Protein AF-A0A821W079-F1 (afdb_monomer_lite)

Secondary structure (DSSP, 8-state):
--STTHHHHTTTS----HHHHHHHHHHHHHHHHHT----SSSHHHHHHHTT---HHHHHH---HHHHHHHHHHT-SSGGGSPPHHHHHTSHHHHT-

Radius of gyration: 13.31 Å; chains: 1; bounding box: 36×25×36 Å

Structure (mmCIF, N/CA/C/O backbone):
data_AF-A0A821W079-F1
#
_entry.id   AF-A0A821W079-F1
#
loop_
_atom_site.group_PDB
_atom_site.id
_atom_site.type_symbol
_atom_site.label_atom_id
_atom_site.label_alt_id
_atom_site.label_comp_id
_atom_site.label_asym_id
_atom_site.label_entity_id
_atom_site.label_seq_id
_atom_site.pdbx_PDB_ins_code
_atom_site.Cartn_x
_atom_site.Cartn_y
_atom_site.Cartn_z
_atom_site.occupancy
_atom_site.B_iso_or_equiv
_atom_site.auth_seq_id
_atom_site.auth_comp_id
_atom_site.auth_asym_id
_atom_site.auth_atom_id
_atom_site.pdbx_PDB_model_num
ATOM 1 N N . LYS A 1 1 ? 3.394 -18.337 -2.015 1.00 46.44 1 LYS A N 1
ATOM 2 C CA . LYS A 1 1 ? 4.425 -17.862 -1.058 1.00 46.44 1 LYS A CA 1
ATOM 3 C C . LYS A 1 1 ? 3.809 -16.708 -0.273 1.00 46.44 1 LYS A C 1
ATOM 5 O O . LYS A 1 1 ? 4.035 -15.559 -0.594 1.00 46.44 1 LYS A O 1
ATOM 10 N N . PHE A 1 2 ? 2.914 -17.015 0.665 1.00 38.72 2 PHE A N 1
ATOM 11 C CA . PHE A 1 2 ? 2.035 -16.014 1.277 1.00 38.72 2 PHE A CA 1
ATOM 12 C C . PHE A 1 2 ? 2.692 -15.394 2.519 1.00 38.72 2 PHE A C 1
ATOM 14 O O . PHE A 1 2 ? 2.950 -16.115 3.477 1.00 38.72 2 PHE A O 1
ATOM 21 N N . PHE A 1 3 ? 2.974 -14.086 2.468 1.00 44.94 3 PHE A N 1
ATOM 22 C CA . PHE A 1 3 ? 2.935 -13.088 3.559 1.00 44.94 3 PHE A CA 1
ATOM 23 C C . PHE A 1 3 ? 3.529 -13.401 4.954 1.00 44.94 3 PHE A C 1
ATOM 25 O O . PHE A 1 3 ? 3.293 -12.660 5.904 1.00 44.94 3 PHE A O 1
ATOM 32 N N . PHE A 1 4 ? 4.341 -14.444 5.117 1.00 42.19 4 PHE A N 1
ATOM 33 C CA . PHE A 1 4 ? 4.761 -14.905 6.447 1.00 42.19 4 PHE A CA 1
ATOM 34 C C . PHE A 1 4 ? 5.780 -13.983 7.145 1.00 42.19 4 PHE A C 1
ATOM 36 O O . PHE A 1 4 ? 5.921 -14.021 8.365 1.00 42.19 4 PHE A O 1
ATOM 43 N N . PHE A 1 5 ? 6.497 -13.136 6.399 1.00 42.28 5 PHE A N 1
ATOM 44 C CA . PHE A 1 5 ? 7.607 -12.357 6.961 1.00 42.28 5 PHE A CA 1
ATOM 45 C C . PHE A 1 5 ? 7.200 -11.059 7.658 1.00 42.28 5 PHE A C 1
ATOM 47 O O . PHE A 1 5 ? 7.942 -10.585 8.524 1.00 42.28 5 PHE A O 1
ATOM 54 N N . ASP A 1 6 ? 6.008 -10.521 7.385 1.00 47.88 6 ASP A N 1
ATOM 55 C CA . ASP A 1 6 ? 5.554 -9.339 8.123 1.00 47.88 6 ASP A CA 1
ATOM 56 C C . ASP A 1 6 ? 5.226 -9.668 9.590 1.00 47.88 6 ASP A C 1
ATOM 58 O O . ASP A 1 6 ? 5.365 -8.829 10.480 1.00 47.88 6 ASP A O 1
ATOM 62 N N . PHE A 1 7 ? 4.938 -10.941 9.879 1.00 45.16 7 PHE A N 1
ATOM 63 C CA . PHE A 1 7 ? 4.720 -11.437 11.238 1.00 45.16 7 PHE A CA 1
ATOM 64 C C . PHE A 1 7 ? 5.973 -11.332 12.130 1.00 45.16 7 PHE A C 1
ATOM 66 O O . PHE A 1 7 ? 5.859 -11.229 13.352 1.00 45.16 7 PHE A O 1
ATOM 73 N N . LEU A 1 8 ? 7.181 -11.334 11.546 1.00 43.69 8 LEU A N 1
ATOM 74 C CA . LEU A 1 8 ? 8.437 -11.290 12.307 1.00 43.69 8 LEU A CA 1
ATOM 75 C C . LEU A 1 8 ? 8.915 -9.863 12.606 1.00 43.69 8 LEU A C 1
ATOM 77 O O . LEU A 1 8 ? 9.503 -9.640 13.665 1.00 43.69 8 LEU A O 1
ATOM 81 N N . THR A 1 9 ? 8.608 -8.884 11.749 1.00 46.28 9 THR A N 1
ATOM 82 C CA . THR A 1 9 ? 8.957 -7.471 12.011 1.00 46.28 9 THR A CA 1
ATOM 83 C C . THR A 1 9 ? 7.939 -6.793 12.943 1.00 46.28 9 THR A C 1
ATOM 85 O O . THR A 1 9 ? 8.282 -5.863 13.670 1.00 46.28 9 THR A O 1
ATOM 88 N N . LEU A 1 10 ? 6.710 -7.318 13.018 1.00 45.62 10 LEU A N 1
ATOM 89 C CA . LEU A 1 10 ? 5.646 -6.884 13.937 1.00 45.62 10 LEU A CA 1
ATOM 90 C C . LEU A 1 10 ? 5.696 -7.537 15.330 1.00 45.62 10 LEU A C 1
ATOM 92 O O . LEU A 1 10 ? 4.759 -7.415 16.115 1.00 45.62 10 LEU A O 1
ATOM 96 N N . ARG A 1 11 ? 6.798 -8.190 15.716 1.00 41.44 11 ARG A N 1
ATOM 97 C CA . ARG A 1 11 ? 6.921 -8.822 17.043 1.00 41.44 11 ARG A CA 1
ATOM 98 C C . ARG A 1 11 ? 7.387 -7.868 18.156 1.00 41.44 11 ARG A C 1
ATOM 100 O O . ARG A 1 11 ? 8.116 -8.274 19.059 1.00 41.44 11 ARG A O 1
ATOM 107 N N . LYS A 1 12 ? 6.972 -6.597 18.116 1.00 45.66 12 LYS A N 1
ATOM 108 C CA . LYS A 1 12 ? 7.229 -5.616 19.192 1.00 45.66 12 LYS A CA 1
ATOM 109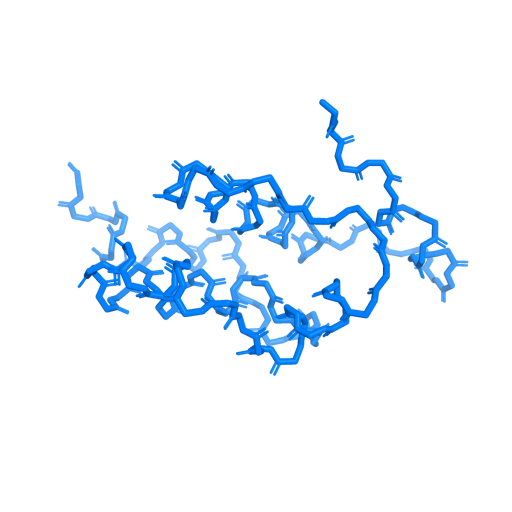 C C . LYS A 1 12 ? 6.007 -4.792 19.613 1.00 45.66 12 LYS A C 1
ATOM 111 O O . LYS A 1 12 ? 6.156 -3.672 20.082 1.00 45.66 12 LYS A O 1
ATOM 116 N N . SER A 1 13 ? 4.802 -5.339 19.484 1.00 46.34 13 SER A N 1
ATOM 117 C CA . SER A 1 13 ? 3.648 -5.088 20.372 1.00 46.34 13 SER A CA 1
ATOM 118 C C . SER A 1 13 ? 2.458 -5.865 19.820 1.00 46.34 13 SER A C 1
ATOM 120 O O . SER A 1 13 ? 2.089 -5.711 18.664 1.00 46.34 13 SER A O 1
ATOM 122 N N . CYS A 1 14 ? 1.896 -6.761 20.628 1.00 44.75 14 CYS A N 1
ATOM 123 C CA . CYS A 1 14 ? 0.762 -7.594 20.248 1.00 44.75 14 CYS A CA 1
ATOM 124 C C . CYS A 1 14 ? -0.510 -6.739 20.157 1.00 44.75 14 CYS A C 1
ATOM 126 O O . CYS A 1 14 ? -1.276 -6.636 21.109 1.00 44.75 14 CYS A O 1
ATOM 128 N N . THR A 1 15 ? -0.723 -6.119 19.005 1.00 47.03 15 THR A N 1
ATOM 129 C CA . THR A 1 15 ? -2.051 -5.823 18.482 1.00 47.03 15 THR A CA 1
ATOM 130 C C . THR A 1 15 ? -2.049 -6.331 17.048 1.00 47.03 15 THR A C 1
ATOM 132 O O . THR A 1 15 ? -1.437 -5.737 16.164 1.00 47.03 15 THR A O 1
ATOM 135 N N . ILE A 1 16 ? -2.698 -7.472 16.797 1.00 55.22 16 ILE A N 1
ATOM 136 C CA . ILE A 1 16 ? -3.092 -7.850 15.434 1.00 55.22 16 ILE A CA 1
ATOM 137 C C . ILE A 1 16 ? -4.115 -6.789 15.024 1.00 55.22 16 ILE A C 1
ATOM 139 O O . ILE A 1 16 ? -5.297 -6.886 15.338 1.00 55.22 16 ILE A O 1
ATOM 143 N N . SER A 1 17 ? -3.621 -5.667 14.507 1.00 64.62 17 SER A N 1
ATOM 144 C CA . SER A 1 17 ? -4.462 -4.532 14.159 1.00 64.62 17 SER A CA 1
ATOM 145 C C . SER A 1 17 ? -5.059 -4.807 12.790 1.00 64.62 17 SER A C 1
ATOM 147 O O . SER A 1 17 ? -4.345 -5.246 11.893 1.00 64.62 17 SER A O 1
ATOM 149 N N . THR A 1 18 ? -6.336 -4.497 12.607 1.00 78.38 18 THR A N 1
ATOM 150 C CA . THR A 1 18 ? -7.031 -4.539 11.309 1.00 78.38 18 THR A CA 1
ATOM 151 C C . THR A 1 18 ? -6.266 -3.809 10.193 1.00 78.38 18 THR A C 1
ATOM 153 O O . THR A 1 18 ? -6.408 -4.128 9.018 1.00 78.38 18 THR A O 1
ATOM 156 N N . ALA A 1 19 ? -5.394 -2.861 10.548 1.00 80.44 19 ALA A N 1
ATOM 157 C CA . ALA A 1 19 ? -4.498 -2.174 9.625 1.00 80.44 19 ALA A CA 1
ATOM 158 C C . ALA A 1 19 ? -3.395 -3.078 9.030 1.00 80.44 19 ALA A C 1
ATOM 160 O O . ALA A 1 19 ? -2.886 -2.779 7.949 1.00 80.44 19 ALA A O 1
ATOM 161 N N . ALA A 1 20 ? -3.001 -4.163 9.705 1.00 81.88 20 ALA A N 1
ATOM 162 C CA . ALA A 1 20 ? -2.078 -5.162 9.164 1.00 81.88 20 ALA A CA 1
ATOM 163 C C . ALA A 1 20 ? -2.741 -5.969 8.038 1.00 81.88 20 ALA A C 1
ATOM 165 O O . ALA A 1 20 ? -2.139 -6.114 6.977 1.00 81.88 20 ALA A O 1
ATOM 166 N N . ASP A 1 21 ? -4.002 -6.376 8.218 1.00 84.31 21 ASP A N 1
ATOM 167 C CA . ASP A 1 21 ? -4.779 -7.060 7.175 1.00 84.31 21 ASP A CA 1
ATOM 168 C C . ASP A 1 21 ? -4.954 -6.167 5.939 1.00 84.31 21 ASP A C 1
ATOM 170 O O . ASP A 1 21 ? -4.767 -6.615 4.809 1.00 84.31 21 ASP A O 1
ATOM 174 N N . VAL A 1 22 ? -5.232 -4.874 6.148 1.00 87.62 22 VAL A N 1
ATOM 175 C CA . VAL A 1 22 ? -5.315 -3.876 5.067 1.00 87.62 22 VAL A CA 1
ATOM 176 C C . VAL A 1 22 ? -3.997 -3.761 4.296 1.00 87.62 22 VAL A C 1
ATOM 178 O O . VAL A 1 22 ? -4.010 -3.664 3.070 1.00 87.62 22 VAL A O 1
ATOM 181 N N . PHE A 1 23 ? -2.859 -3.800 4.990 1.00 85.00 23 PHE A N 1
ATOM 182 C CA . PHE A 1 23 ? -1.549 -3.757 4.344 1.00 85.00 23 PHE A CA 1
ATOM 183 C C . PHE A 1 23 ? -1.291 -5.012 3.508 1.00 85.00 23 PHE A C 1
ATOM 185 O O . PHE A 1 23 ? -0.921 -4.901 2.341 1.00 85.00 23 PHE A O 1
ATOM 192 N N . SER A 1 24 ? -1.536 -6.201 4.067 1.00 84.19 24 SER A N 1
ATOM 193 C CA . SER A 1 24 ? -1.387 -7.460 3.330 1.00 84.19 24 SER A CA 1
ATOM 194 C C . SER A 1 24 ? -2.306 -7.518 2.110 1.00 84.19 24 SER A C 1
ATOM 196 O O . SER A 1 24 ? -1.871 -7.948 1.044 1.00 84.19 24 SER A O 1
ATOM 198 N N . LEU A 1 25 ? -3.540 -7.018 2.229 1.00 87.00 25 LEU A N 1
ATOM 199 C CA . LEU A 1 25 ? -4.466 -6.910 1.104 1.00 87.00 25 LEU A CA 1
ATOM 200 C C . LEU A 1 25 ? -3.954 -5.943 0.029 1.00 87.00 25 LEU A C 1
ATOM 202 O O . LEU A 1 25 ? -3.996 -6.272 -1.152 1.00 87.00 25 LEU A O 1
ATOM 206 N N . GLY A 1 26 ? -3.454 -4.769 0.424 1.00 87.56 26 GLY A N 1
ATOM 207 C CA . GLY A 1 26 ? -2.925 -3.774 -0.512 1.00 87.56 26 GLY A CA 1
ATOM 208 C C . GLY A 1 26 ? -1.737 -4.311 -1.299 1.00 87.56 26 GLY A C 1
ATOM 209 O O . GLY A 1 26 ? -1.639 -4.096 -2.503 1.00 87.56 26 GLY A O 1
ATOM 210 N N . MET A 1 27 ? -0.880 -5.081 -0.631 1.00 83.31 27 MET A N 1
ATOM 211 C CA . MET A 1 27 ? 0.236 -5.760 -1.273 1.00 83.31 27 MET A CA 1
ATOM 212 C C . MET A 1 27 ? -0.243 -6.863 -2.228 1.00 83.31 27 MET A C 1
ATOM 214 O O . MET A 1 27 ? 0.165 -6.883 -3.382 1.00 83.31 27 MET A O 1
ATOM 218 N N . ALA A 1 28 ? -1.164 -7.732 -1.805 1.00 84.38 28 ALA A N 1
ATOM 219 C CA . ALA A 1 28 ? -1.702 -8.779 -2.678 1.00 84.38 28 ALA A CA 1
ATOM 220 C C . ALA A 1 28 ? -2.383 -8.199 -3.934 1.00 84.38 28 ALA A C 1
ATOM 222 O O . ALA A 1 28 ? -2.237 -8.731 -5.031 1.00 84.38 28 ALA A O 1
ATOM 223 N N . ALA A 1 29 ? -3.094 -7.079 -3.788 1.00 86.38 29 ALA A N 1
ATOM 224 C CA . ALA A 1 29 ? -3.694 -6.373 -4.912 1.00 86.38 29 ALA A CA 1
ATOM 225 C C . ALA A 1 29 ? -2.634 -5.737 -5.829 1.00 86.38 29 ALA A C 1
ATOM 227 O O . ALA A 1 29 ? -2.769 -5.814 -7.046 1.00 86.38 29 ALA A O 1
ATOM 228 N N . LEU A 1 30 ? -1.561 -5.155 -5.278 1.00 82.69 30 LEU A N 1
ATOM 229 C CA . LEU A 1 30 ? -0.449 -4.635 -6.081 1.00 82.69 30 LEU A CA 1
ATOM 230 C C . LEU A 1 30 ? 0.208 -5.740 -6.917 1.00 82.69 30 LEU A C 1
ATOM 232 O O . LEU A 1 30 ? 0.457 -5.538 -8.102 1.00 82.69 30 LEU A O 1
ATOM 236 N N . GLU A 1 31 ? 0.475 -6.893 -6.300 1.00 83.94 31 GLU A N 1
ATOM 237 C CA . GLU A 1 31 ? 1.068 -8.073 -6.941 1.00 83.94 31 GLU A CA 1
ATOM 238 C C . GLU A 1 31 ? 0.189 -8.550 -8.103 1.00 83.94 31 GLU A C 1
ATOM 240 O O . GLU A 1 31 ? 0.680 -8.712 -9.216 1.00 83.94 31 GLU A O 1
ATOM 245 N N . LEU A 1 32 ? -1.128 -8.651 -7.883 1.00 83.50 32 LEU A N 1
ATOM 246 C CA . LEU A 1 32 ? -2.087 -9.053 -8.914 1.00 83.50 32 LEU A CA 1
ATOM 247 C C . LEU A 1 32 ? -2.138 -8.075 -10.096 1.00 83.50 32 LEU A C 1
ATOM 249 O O . LEU A 1 32 ? -2.237 -8.498 -11.243 1.00 83.50 32 LEU A O 1
ATOM 253 N N . VAL A 1 33 ? -2.116 -6.767 -9.820 1.00 82.31 33 VAL A N 1
ATOM 254 C CA . VAL A 1 33 ? -2.268 -5.744 -10.864 1.00 82.31 33 VAL A CA 1
ATOM 255 C C . VAL A 1 33 ? -0.978 -5.553 -11.653 1.00 82.31 33 VAL A C 1
ATOM 257 O O . VAL A 1 33 ? -1.041 -5.304 -12.850 1.00 82.31 33 VAL A O 1
ATOM 260 N N . SER A 1 34 ? 0.183 -5.655 -11.005 1.00 77.19 34 SER A N 1
ATOM 261 C CA . SER A 1 34 ? 1.479 -5.415 -11.651 1.00 77.19 34 SER A CA 1
ATOM 262 C C . SER A 1 34 ? 2.163 -6.671 -12.190 1.00 77.19 34 SER A C 1
ATOM 264 O O . SER A 1 34 ? 3.194 -6.530 -12.845 1.00 77.19 34 SER A O 1
ATOM 266 N N . ASP A 1 35 ? 1.619 -7.864 -11.913 1.00 77.56 35 ASP A N 1
ATOM 267 C CA . ASP A 1 35 ? 2.256 -9.167 -12.184 1.00 77.56 35 ASP A CA 1
ATOM 268 C C . ASP A 1 35 ? 3.713 -9.212 -11.674 1.00 77.56 35 ASP A C 1
ATOM 270 O O . ASP A 1 35 ? 4.603 -9.843 -12.246 1.00 77.56 35 ASP A O 1
ATOM 274 N N . TYR A 1 36 ? 3.981 -8.452 -10.607 1.00 75.50 36 TYR A N 1
ATOM 275 C CA . TYR A 1 36 ? 5.312 -8.241 -10.061 1.00 75.50 36 TYR A CA 1
ATOM 276 C C . TYR A 1 36 ? 5.487 -9.074 -8.798 1.00 75.50 36 TYR A C 1
ATOM 278 O O . TYR A 1 36 ? 4.800 -8.847 -7.800 1.00 75.50 36 TYR A O 1
ATOM 286 N N . ASP A 1 37 ? 6.465 -9.979 -8.816 1.00 70.81 37 ASP A N 1
ATOM 287 C CA . ASP A 1 37 ? 6.880 -10.746 -7.641 1.00 70.81 37 ASP A CA 1
ATOM 288 C C . ASP A 1 37 ? 7.429 -9.793 -6.567 1.00 70.81 37 ASP A C 1
ATOM 290 O O . ASP A 1 37 ? 8.595 -9.378 -6.591 1.00 70.81 37 ASP A O 1
ATOM 294 N N . MET A 1 38 ? 6.583 -9.420 -5.603 1.00 70.75 38 MET A N 1
ATOM 295 C CA . MET A 1 38 ? 7.006 -8.492 -4.564 1.00 70.75 38 MET A CA 1
ATOM 296 C C . MET A 1 38 ? 8.044 -9.114 -3.625 1.00 70.75 38 MET A C 1
ATOM 298 O O . MET A 1 38 ? 7.917 -10.265 -3.193 1.00 70.75 38 MET A O 1
ATOM 302 N N . PRO A 1 39 ? 9.092 -8.349 -3.270 1.00 68.81 39 PRO A N 1
ATOM 303 C CA . PRO A 1 39 ? 10.160 -8.846 -2.421 1.00 68.81 39 PRO A CA 1
ATOM 304 C C . PRO A 1 39 ? 9.626 -9.149 -1.024 1.00 68.81 39 PRO A C 1
ATOM 306 O O . PRO A 1 39 ? 8.891 -8.367 -0.430 1.00 68.81 39 PRO A O 1
ATOM 309 N N . ILE A 1 40 ? 10.063 -10.269 -0.459 1.00 66.19 40 ILE A N 1
ATOM 310 C CA . ILE A 1 40 ? 9.683 -10.681 0.900 1.00 66.19 40 ILE A CA 1
ATOM 311 C C . ILE A 1 40 ? 10.582 -9.992 1.949 1.00 66.19 40 ILE A C 1
ATOM 313 O O . ILE A 1 40 ? 10.190 -9.816 3.100 1.00 66.19 40 ILE A O 1
ATOM 317 N N . THR A 1 41 ? 11.792 -9.588 1.550 1.00 65.00 41 THR A N 1
ATOM 318 C CA . THR A 1 41 ? 12.828 -8.973 2.397 1.00 65.00 41 THR A CA 1
ATOM 319 C C . THR A 1 41 ? 13.784 -8.120 1.554 1.00 65.00 41 THR A C 1
ATOM 321 O O . THR A 1 41 ? 13.980 -8.416 0.377 1.00 65.00 41 THR A O 1
ATOM 324 N N . GLY A 1 42 ? 14.440 -7.127 2.165 1.00 69.94 42 GLY A N 1
ATOM 325 C CA . GLY A 1 42 ? 15.523 -6.339 1.551 1.00 69.94 42 GLY A CA 1
ATOM 326 C C . GLY A 1 42 ? 15.175 -4.865 1.325 1.00 69.94 42 GLY A C 1
ATOM 327 O O . GLY A 1 42 ? 14.098 -4.410 1.700 1.00 69.94 42 GLY A O 1
ATOM 328 N N . ASP A 1 43 ? 16.081 -4.112 0.701 1.00 71.00 43 ASP A N 1
ATOM 329 C CA . ASP A 1 43 ? 15.936 -2.657 0.523 1.00 71.00 43 ASP A CA 1
ATOM 330 C C . ASP A 1 43 ? 14.683 -2.282 -0.275 1.00 71.00 43 ASP A C 1
ATOM 332 O O . ASP A 1 43 ? 14.019 -1.292 0.024 1.00 71.00 43 ASP A O 1
ATOM 336 N N . LEU A 1 44 ? 14.295 -3.124 -1.238 1.00 70.00 44 LEU A N 1
ATOM 337 C CA . LEU A 1 44 ? 13.078 -2.928 -2.020 1.00 70.00 44 LEU A CA 1
ATOM 338 C C . LEU A 1 44 ? 11.808 -3.002 -1.151 1.00 70.00 44 LEU A C 1
ATOM 340 O O . LEU A 1 44 ? 10.873 -2.242 -1.380 1.00 70.00 44 LEU A O 1
ATOM 344 N N . 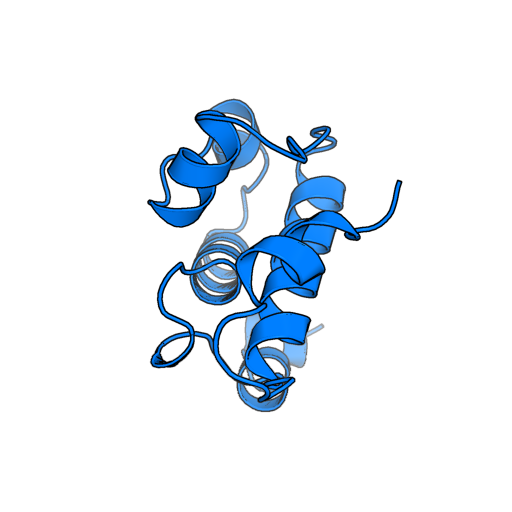TRP A 1 45 ? 11.788 -3.836 -0.106 1.00 70.44 45 TRP A N 1
ATOM 345 C CA . TRP A 1 45 ? 10.678 -3.897 0.854 1.00 70.44 45 TRP A CA 1
ATOM 346 C C . TRP A 1 45 ? 10.544 -2.601 1.664 1.00 70.44 45 TRP A C 1
ATOM 348 O O . TRP A 1 45 ? 9.440 -2.095 1.873 1.00 70.44 45 TRP A O 1
ATOM 358 N N . THR A 1 46 ? 11.673 -2.028 2.084 1.00 72.44 46 THR A N 1
ATOM 359 C CA . THR A 1 46 ? 11.703 -0.724 2.761 1.00 72.44 46 THR A CA 1
ATOM 360 C C . THR A 1 46 ? 11.274 0.394 1.810 1.00 72.44 46 THR A C 1
ATOM 362 O O . THR A 1 46 ? 10.463 1.237 2.184 1.00 72.44 46 THR A O 1
ATOM 365 N N . ASN A 1 47 ? 11.723 0.351 0.553 1.00 75.62 47 ASN A N 1
ATOM 366 C CA . ASN A 1 47 ? 11.361 1.327 -0.474 1.00 75.62 47 ASN A CA 1
ATOM 367 C C . ASN A 1 47 ? 9.852 1.348 -0.754 1.00 75.62 47 ASN A C 1
ATOM 369 O O . ASN A 1 47 ? 9.268 2.426 -0.833 1.00 75.62 47 ASN A O 1
ATOM 373 N N . ILE A 1 48 ? 9.194 0.185 -0.814 1.00 73.38 48 ILE A N 1
ATOM 374 C CA . ILE A 1 48 ? 7.732 0.089 -0.978 1.00 73.38 48 ILE A CA 1
ATOM 375 C C . ILE A 1 48 ? 7.005 0.828 0.155 1.00 73.38 48 ILE A C 1
ATOM 377 O O . ILE A 1 48 ? 6.070 1.590 -0.091 1.00 73.38 48 ILE A O 1
ATOM 381 N N . ARG A 1 49 ? 7.479 0.670 1.395 1.00 72.06 49 ARG A N 1
ATOM 382 C CA . ARG A 1 49 ? 6.923 1.347 2.580 1.00 72.06 49 ARG A CA 1
ATOM 383 C C . ARG A 1 49 ? 7.194 2.852 2.609 1.00 72.06 49 ARG A C 1
ATOM 385 O O . ARG A 1 49 ? 6.452 3.590 3.256 1.00 72.06 49 ARG A O 1
ATOM 392 N N . GLU A 1 50 ? 8.223 3.302 1.902 1.00 74.94 50 GLU A N 1
ATOM 393 C CA . GLU A 1 50 ? 8.515 4.716 1.646 1.00 74.94 50 GLU A CA 1
ATOM 394 C C . GLU A 1 50 ? 7.813 5.258 0.388 1.00 74.94 50 GLU A C 1
ATOM 396 O O . GLU A 1 50 ? 8.107 6.374 -0.037 1.00 74.94 50 GLU A O 1
ATOM 401 N N . LEU A 1 51 ? 6.893 4.490 -0.217 1.00 70.62 51 LEU A N 1
ATOM 402 C CA . LEU A 1 51 ? 6.202 4.821 -1.472 1.00 70.62 51 LEU A CA 1
ATOM 403 C C . LEU A 1 51 ? 7.140 4.961 -2.688 1.00 70.62 51 LEU A C 1
ATOM 405 O O . LEU A 1 51 ? 6.761 5.518 -3.719 1.00 70.62 51 LEU A O 1
ATOM 409 N N . LYS A 1 52 ? 8.356 4.418 -2.602 1.00 74.88 52 LYS A N 1
ATOM 410 C CA . LYS A 1 52 ? 9.317 4.312 -3.706 1.00 74.88 52 LYS A CA 1
ATOM 411 C C . LYS A 1 52 ? 9.097 2.991 -4.436 1.00 74.88 52 LYS A C 1
ATOM 413 O O . LYS A 1 52 ? 9.856 2.036 -4.275 1.00 74.88 52 LYS A O 1
ATOM 418 N N . LEU A 1 53 ? 8.017 2.932 -5.208 1.00 75.50 53 LEU A N 1
ATOM 419 C CA . LEU A 1 53 ? 7.714 1.769 -6.035 1.00 75.50 53 LEU A CA 1
ATOM 420 C C . LEU A 1 53 ? 8.513 1.790 -7.348 1.00 75.50 53 LEU A C 1
ATOM 422 O O . LEU A 1 53 ? 8.732 2.872 -7.901 1.00 75.50 53 LEU A O 1
ATOM 426 N N . PRO A 1 54 ? 8.913 0.613 -7.865 1.00 77.62 54 PRO A N 1
ATOM 427 C CA . PRO A 1 54 ? 9.442 0.471 -9.216 1.00 77.62 54 PRO A CA 1
ATOM 428 C C . PRO A 1 54 ? 8.504 1.098 -10.252 1.00 77.62 54 PRO A C 1
ATOM 430 O O . PRO A 1 54 ? 7.275 1.036 -10.129 1.00 77.62 54 PRO A O 1
ATOM 433 N N . THR A 1 55 ? 9.086 1.700 -11.287 1.00 76.94 55 THR A N 1
ATOM 434 C CA . THR A 1 55 ? 8.327 2.419 -12.324 1.00 76.94 55 THR A CA 1
ATOM 435 C C . THR A 1 55 ? 7.412 1.468 -13.094 1.00 76.94 55 THR A C 1
ATOM 437 O O . THR A 1 55 ? 6.347 1.866 -13.549 1.00 76.94 55 THR A O 1
ATOM 440 N N . GLU A 1 56 ? 7.796 0.198 -13.170 1.00 79.19 56 GLU A N 1
ATOM 441 C CA . GLU A 1 56 ? 7.075 -0.917 -13.769 1.00 79.19 56 GLU A CA 1
ATOM 442 C C . GLU A 1 56 ? 5.700 -1.099 -13.116 1.00 79.19 56 GLU A C 1
ATOM 444 O O . GLU A 1 56 ? 4.687 -1.135 -13.804 1.00 79.19 56 GLU A O 1
ATOM 449 N N . ILE A 1 57 ? 5.641 -1.094 -11.782 1.00 76.00 57 ILE A N 1
ATOM 450 C CA . ILE A 1 57 ? 4.382 -1.202 -11.029 1.00 76.00 57 ILE A CA 1
ATOM 451 C C . ILE A 1 57 ? 3.528 0.050 -11.249 1.00 76.00 57 ILE A C 1
ATOM 453 O O . ILE A 1 57 ? 2.317 -0.015 -11.464 1.00 76.00 57 ILE A O 1
ATOM 457 N N . VAL A 1 58 ? 4.174 1.215 -11.207 1.00 78.88 58 VAL A N 1
ATOM 458 C CA . VAL A 1 58 ? 3.507 2.512 -11.343 1.00 78.88 58 VAL A CA 1
ATOM 459 C C . VAL A 1 58 ? 2.916 2.714 -12.741 1.00 78.88 58 VAL A C 1
ATOM 461 O O . VAL A 1 58 ? 1.883 3.373 -12.859 1.00 78.88 58 VAL A O 1
ATOM 464 N N . ALA A 1 59 ? 3.555 2.168 -13.775 1.00 79.31 59 ALA A N 1
ATOM 465 C CA . ALA A 1 59 ? 3.121 2.267 -15.163 1.00 79.31 59 ALA A CA 1
ATOM 466 C C . ALA A 1 59 ? 1.913 1.371 -15.471 1.00 79.31 59 ALA A C 1
ATOM 468 O O . ALA A 1 59 ? 1.081 1.748 -16.293 1.00 79.31 59 ALA A O 1
ATOM 469 N N . VAL A 1 60 ? 1.795 0.215 -14.806 1.00 80.81 60 VAL A N 1
ATOM 470 C CA . VAL A 1 60 ? 0.664 -0.711 -14.992 1.00 80.81 60 VAL A CA 1
ATOM 471 C C . VAL A 1 60 ? -0.602 -0.210 -14.285 1.00 80.81 60 VAL A C 1
ATOM 473 O O . VAL A 1 60 ? -1.718 -0.441 -14.747 1.00 80.81 60 VAL A O 1
ATOM 476 N N . LEU A 1 61 ? -0.447 0.550 -13.198 1.00 81.75 61 LEU A N 1
ATOM 477 C CA . LEU A 1 61 ? -1.553 1.200 -12.493 1.00 81.75 61 LEU A CA 1
ATOM 478 C C . LEU A 1 61 ? -2.050 2.447 -13.248 1.00 81.75 61 LEU A C 1
ATOM 480 O O . LEU A 1 61 ? -1.729 3.581 -12.885 1.00 81.75 61 LEU A O 1
ATOM 484 N N . THR A 1 62 ? -2.855 2.238 -14.295 1.00 80.00 62 THR A N 1
ATOM 485 C CA . THR A 1 62 ? -3.448 3.325 -15.098 1.00 80.00 62 THR A CA 1
ATOM 486 C C . THR A 1 62 ? -4.583 4.059 -14.383 1.00 80.00 62 THR A C 1
ATOM 488 O O . THR A 1 62 ? -4.805 5.242 -14.638 1.00 80.00 62 THR A O 1
ATOM 491 N N . ASP A 1 63 ? -5.296 3.383 -13.478 1.00 85.00 63 ASP A N 1
ATOM 492 C CA . ASP A 1 63 ? -6.329 3.996 -12.641 1.00 85.00 63 ASP A CA 1
ATOM 493 C C . ASP A 1 63 ? -5.682 4.739 -11.460 1.00 85.00 63 ASP A C 1
ATOM 495 O O . ASP A 1 63 ? -5.132 4.148 -10.525 1.00 85.00 63 ASP A O 1
ATOM 499 N N . ILE A 1 64 ? -5.756 6.070 -11.512 1.00 83.25 64 ILE A N 1
ATOM 500 C CA . ILE A 1 64 ? -5.209 6.970 -10.493 1.00 83.25 64 ILE A CA 1
ATOM 501 C C . ILE A 1 64 ? -5.891 6.786 -9.135 1.00 83.25 64 ILE A C 1
ATOM 503 O O . ILE A 1 64 ? -5.218 6.883 -8.107 1.00 83.25 64 ILE A O 1
ATOM 507 N N . THR A 1 65 ? -7.197 6.529 -9.106 1.00 84.31 65 THR A N 1
ATOM 508 C CA . THR A 1 65 ? -7.951 6.396 -7.859 1.00 84.31 65 THR A CA 1
ATOM 509 C C . THR A 1 65 ? -7.607 5.076 -7.176 1.00 84.31 65 THR A C 1
ATOM 511 O O . THR A 1 65 ? -7.309 5.069 -5.979 1.00 84.31 65 THR A O 1
ATOM 514 N N . LEU A 1 66 ? -7.522 3.982 -7.941 1.00 84.69 66 LEU A N 1
ATOM 515 C CA . LEU A 1 66 ? -7.052 2.690 -7.437 1.00 84.69 66 LEU A CA 1
ATOM 516 C C . LEU A 1 66 ? -5.604 2.775 -6.941 1.00 84.69 66 LEU A C 1
ATOM 518 O O . LEU A 1 66 ? -5.293 2.316 -5.845 1.00 84.69 66 LEU A O 1
ATOM 522 N N . LYS A 1 67 ? -4.720 3.426 -7.703 1.00 85.25 67 LYS A N 1
ATOM 523 C CA . LYS A 1 67 ? -3.325 3.650 -7.307 1.00 85.25 67 LYS A CA 1
ATOM 524 C C . LYS A 1 67 ? -3.217 4.400 -5.979 1.00 85.25 67 LYS A C 1
ATOM 526 O O . LYS A 1 67 ? -2.467 3.990 -5.096 1.00 85.25 67 LYS A O 1
ATOM 531 N N . GLN A 1 68 ? -3.972 5.487 -5.816 1.00 86.19 68 GLN A N 1
ATOM 532 C CA . GLN A 1 68 ? -4.000 6.254 -4.568 1.00 86.19 68 GLN A CA 1
ATOM 533 C C . GLN A 1 68 ? -4.527 5.420 -3.397 1.00 86.19 68 GLN A C 1
ATOM 535 O O . GLN A 1 68 ? -3.968 5.491 -2.301 1.00 86.19 68 GLN A O 1
ATOM 540 N N . LEU A 1 69 ? -5.573 4.621 -3.618 1.00 88.25 69 LEU A N 1
ATOM 541 C CA . LEU A 1 69 ? -6.126 3.728 -2.604 1.00 88.25 69 LEU A CA 1
ATOM 542 C C . LEU A 1 69 ? -5.091 2.687 -2.163 1.00 88.25 69 LEU A C 1
ATOM 544 O O . LEU A 1 69 ? -4.804 2.579 -0.972 1.00 88.25 69 LEU A O 1
ATOM 548 N N . LEU A 1 70 ? -4.463 1.999 -3.118 1.00 87.62 70 LEU A N 1
ATOM 549 C CA . LEU A 1 70 ? -3.424 1.005 -2.853 1.00 87.62 70 LEU A CA 1
ATOM 550 C C . LEU A 1 70 ? -2.241 1.611 -2.090 1.00 87.62 70 LEU A C 1
ATOM 552 O O . LEU A 1 70 ? -1.795 1.032 -1.102 1.00 87.62 70 LEU A O 1
ATOM 556 N N . PHE A 1 71 ? -1.788 2.812 -2.464 1.00 86.06 71 PHE A N 1
ATOM 557 C CA . PHE A 1 71 ? -0.695 3.506 -1.770 1.00 86.06 71 PHE A CA 1
ATOM 558 C C . PHE A 1 71 ? -1.045 3.864 -0.325 1.00 86.06 71 PHE A C 1
ATOM 560 O O . PHE A 1 71 ? -0.192 3.791 0.558 1.00 86.06 71 PHE A O 1
ATOM 567 N N . ARG A 1 72 ? -2.309 4.207 -0.055 1.00 87.00 72 ARG A N 1
ATOM 568 C CA . ARG A 1 72 ? -2.788 4.430 1.315 1.00 87.00 72 ARG A CA 1
ATOM 569 C C . ARG A 1 72 ? -2.871 3.124 2.107 1.00 87.00 72 ARG A C 1
ATOM 571 O O . ARG A 1 72 ? -2.586 3.136 3.301 1.00 87.00 72 ARG A O 1
ATOM 578 N N . MET A 1 73 ? -3.216 2.005 1.467 1.00 87.69 73 MET A N 1
ATOM 579 C CA . MET A 1 73 ? -3.282 0.685 2.111 1.00 87.69 73 MET A CA 1
ATOM 580 C C . MET A 1 73 ? -1.901 0.157 2.517 1.00 87.69 73 MET A C 1
ATOM 582 O O . MET A 1 73 ? -1.763 -0.405 3.602 1.00 87.69 73 MET A O 1
ATOM 586 N N . ILE A 1 74 ? 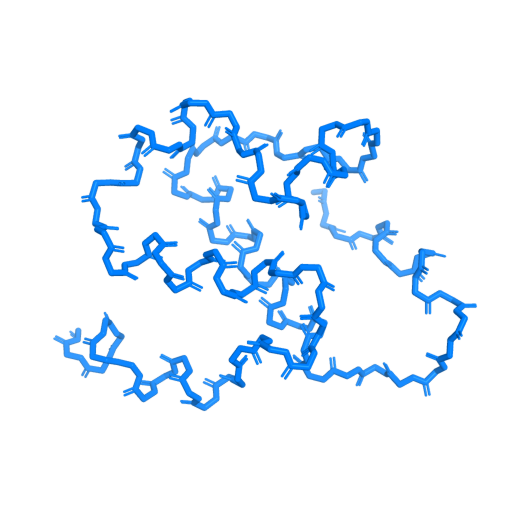-0.872 0.377 1.694 1.00 84.88 74 ILE A N 1
ATOM 587 C CA . ILE A 1 74 ? 0.499 -0.100 1.955 1.00 84.88 74 ILE A CA 1
ATOM 588 C C . IL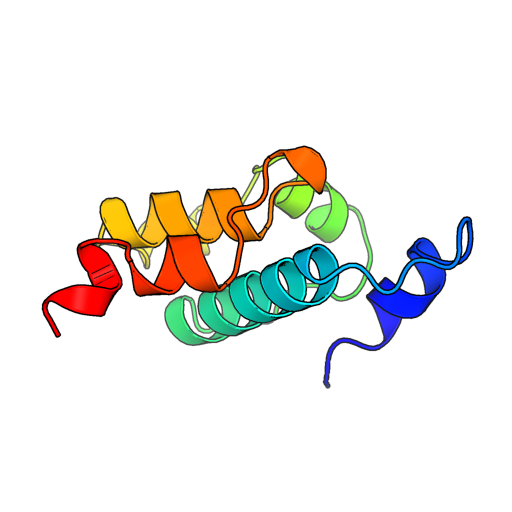E A 1 74 ? 1.369 0.906 2.729 1.00 84.88 74 ILE A C 1
ATOM 590 O O . ILE A 1 74 ? 2.587 0.750 2.814 1.00 84.88 74 ILE A O 1
ATOM 594 N N . HIS A 1 75 ? 0.768 1.954 3.296 1.00 84.62 75 HIS A N 1
ATOM 595 C CA . HIS A 1 75 ? 1.525 2.998 3.974 1.00 84.62 75 HIS A CA 1
ATOM 596 C C . HIS A 1 75 ? 2.268 2.466 5.215 1.00 84.62 75 HIS A C 1
ATOM 598 O O . HIS A 1 75 ? 1.738 1.660 5.989 1.00 84.62 75 HIS A O 1
ATOM 604 N N . SER A 1 76 ? 3.496 2.948 5.436 1.00 80.25 76 SER A N 1
ATOM 605 C CA . SER A 1 76 ? 4.342 2.558 6.573 1.00 80.25 76 SER A CA 1
ATOM 606 C C . SER A 1 76 ? 3.659 2.796 7.925 1.00 80.25 76 SER A C 1
ATOM 608 O O . SER A 1 76 ? 3.561 1.874 8.738 1.00 80.25 76 SER A O 1
ATOM 610 N N . ASP A 1 77 ? 3.121 3.997 8.143 1.00 82.50 77 ASP A N 1
ATOM 611 C CA . ASP A 1 77 ? 2.304 4.323 9.316 1.00 82.50 77 ASP A CA 1
ATOM 612 C C . ASP A 1 77 ? 0.921 3.654 9.242 1.00 82.50 77 ASP A C 1
ATOM 614 O O . ASP A 1 77 ? 0.124 3.931 8.347 1.00 82.50 77 ASP A O 1
ATOM 618 N N . TYR A 1 78 ? 0.631 2.786 10.212 1.00 81.25 78 TYR A N 1
ATOM 619 C CA . TYR A 1 78 ? -0.638 2.070 10.329 1.00 81.25 78 TYR A CA 1
ATOM 620 C C . TYR A 1 78 ? -1.816 2.978 10.692 1.00 81.25 78 TYR A C 1
ATOM 622 O O . TYR A 1 78 ? -2.952 2.630 10.387 1.00 81.25 78 TYR A O 1
ATOM 630 N N . LYS A 1 79 ? -1.572 4.130 11.333 1.00 81.44 79 LYS A N 1
ATOM 631 C CA . LYS A 1 79 ? -2.638 5.042 11.778 1.00 81.44 79 LYS A CA 1
ATOM 632 C C . LYS A 1 79 ? -3.309 5.773 10.628 1.00 81.44 79 LYS A C 1
ATOM 634 O O . LYS A 1 79 ? -4.435 6.234 10.782 1.00 81.44 79 LYS A O 1
ATOM 639 N N . ILE A 1 80 ? -2.607 5.904 9.505 1.00 83.00 80 ILE A N 1
ATOM 640 C CA . ILE A 1 80 ? -3.120 6.598 8.326 1.00 83.00 80 ILE A CA 1
ATOM 641 C C . ILE A 1 80 ? -3.666 5.641 7.267 1.00 83.00 80 ILE A C 1
ATOM 643 O O . ILE A 1 80 ? -4.234 6.098 6.273 1.00 83.00 80 ILE A O 1
ATOM 647 N N . ARG A 1 81 ? -3.490 4.326 7.463 1.00 86.88 81 ARG A N 1
ATOM 648 C CA . ARG A 1 81 ? -4.090 3.327 6.581 1.00 86.88 81 ARG A CA 1
ATOM 649 C C . ARG A 1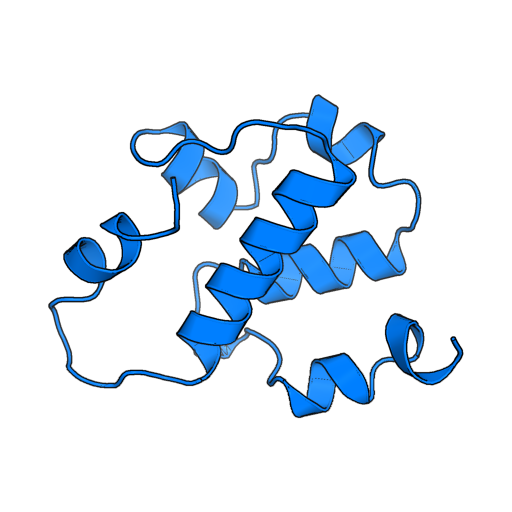 81 ? -5.613 3.412 6.705 1.00 86.88 81 ARG A C 1
ATOM 651 O O . ARG A 1 81 ? -6.121 3.525 7.823 1.00 86.88 81 ARG A O 1
ATOM 658 N N . PRO A 1 82 ? -6.346 3.347 5.584 1.00 87.25 82 PRO A N 1
ATOM 659 C CA . PRO A 1 82 ? -7.799 3.326 5.616 1.00 87.25 82 PRO A CA 1
ATOM 660 C C . PRO A 1 82 ? -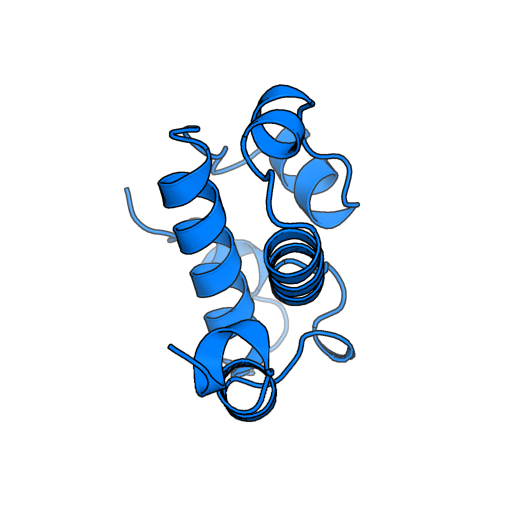8.283 2.037 6.285 1.00 87.25 82 PRO A C 1
ATOM 662 O O . PRO A 1 82 ? -7.637 0.993 6.187 1.00 87.25 82 PRO A O 1
ATOM 665 N N . SER A 1 83 ? -9.428 2.089 6.963 1.00 85.81 83 SER A N 1
ATOM 666 C CA . SER A 1 83 ? -10.058 0.866 7.452 1.00 85.81 83 SER A CA 1
ATOM 667 C C . SER A 1 83 ? -10.679 0.082 6.292 1.00 85.81 83 SER A C 1
ATOM 669 O O . SER A 1 83 ? -10.978 0.638 5.236 1.00 85.81 83 SER A O 1
ATOM 671 N N . ALA A 1 84 ? -10.945 -1.211 6.498 1.00 85.06 84 ALA A N 1
ATOM 672 C CA . ALA A 1 84 ? -11.675 -2.024 5.521 1.00 85.06 84 ALA A CA 1
ATOM 673 C C . ALA A 1 84 ? -13.024 -1.396 5.128 1.00 85.06 84 ALA A C 1
ATOM 675 O O . ALA A 1 84 ? -13.426 -1.466 3.970 1.00 85.06 84 ALA A O 1
ATOM 676 N N . LYS A 1 85 ? -13.695 -0.727 6.073 1.00 84.12 85 LYS A N 1
ATOM 677 C CA . LYS A 1 85 ? -14.937 -0.008 5.799 1.00 84.12 85 LYS A CA 1
ATOM 678 C C . LYS A 1 85 ? -14.702 1.196 4.884 1.00 84.12 85 LYS A C 1
ATOM 680 O O . LYS A 1 85 ? -15.423 1.338 3.910 1.00 84.12 85 LYS A O 1
ATOM 685 N N . ASP A 1 86 ? -13.672 2.002 5.145 1.00 85.31 86 ASP A N 1
ATOM 686 C CA . ASP A 1 86 ? -13.341 3.168 4.308 1.00 85.31 86 ASP A CA 1
ATOM 687 C C . ASP A 1 86 ? -12.948 2.760 2.881 1.00 85.31 86 ASP A C 1
ATOM 689 O O . ASP A 1 86 ? -13.218 3.482 1.925 1.00 85.31 86 ASP A O 1
ATOM 693 N N . ILE A 1 87 ? -12.313 1.594 2.738 1.00 85.38 87 ILE A N 1
ATOM 694 C CA . ILE A 1 87 ? -11.974 1.003 1.441 1.00 85.38 87 ILE A CA 1
ATOM 695 C C . ILE A 1 87 ? -13.254 0.623 0.685 1.00 85.38 87 ILE A C 1
ATOM 697 O O . ILE A 1 87 ? -13.412 1.009 -0.471 1.00 85.38 87 ILE A O 1
ATOM 701 N N . LEU A 1 88 ? -14.184 -0.083 1.333 1.00 83.38 88 LEU A N 1
ATOM 702 C CA . LEU A 1 88 ? -15.456 -0.503 0.727 1.00 83.38 88 LEU A CA 1
ATOM 703 C C . LEU A 1 88 ? -16.401 0.671 0.435 1.00 83.38 88 LEU A C 1
ATOM 705 O O . LEU A 1 88 ? -17.127 0.646 -0.552 1.00 83.38 88 LEU A O 1
ATOM 709 N N . ASP A 1 89 ? -16.377 1.705 1.276 1.00 83.88 89 ASP A N 1
ATOM 710 C CA . ASP A 1 89 ? -17.137 2.938 1.073 1.00 83.88 89 ASP A CA 1
ATOM 711 C C . ASP A 1 89 ? -16.477 3.871 0.039 1.00 83.88 89 ASP A C 1
ATOM 713 O O . ASP A 1 89 ? -17.070 4.889 -0.329 1.00 83.88 89 ASP A O 1
ATOM 717 N N . SER A 1 90 ? -15.273 3.545 -0.451 1.00 78.81 90 SER A N 1
ATOM 718 C CA . SER A 1 90 ? -14.619 4.335 -1.491 1.00 78.81 90 SER A CA 1
ATOM 719 C C . SER A 1 90 ? -15.391 4.240 -2.816 1.00 78.81 90 SER A C 1
ATOM 721 O O . SER A 1 90 ? -15.839 3.153 -3.196 1.00 78.81 90 SER A O 1
ATOM 723 N N . PRO A 1 91 ? -15.515 5.352 -3.566 1.00 72.69 91 PRO A N 1
ATOM 724 C CA . PRO A 1 91 ? -16.217 5.358 -4.854 1.00 72.69 91 PRO A CA 1
ATOM 725 C C . PRO A 1 91 ? -15.571 4.411 -5.877 1.00 72.69 91 PRO A C 1
ATOM 727 O O . PRO A 1 91 ? -16.224 3.959 -6.805 1.00 72.69 91 PRO A O 1
ATOM 730 N N . THR A 1 92 ? -14.299 4.052 -5.682 1.00 71.50 92 THR A N 1
ATOM 731 C CA . THR A 1 92 ? -13.570 3.086 -6.515 1.00 71.50 92 THR A CA 1
ATOM 732 C C . THR A 1 92 ? -14.154 1.677 -6.452 1.00 71.50 92 THR A C 1
ATOM 734 O O . THR A 1 92 ? -14.071 0.950 -7.436 1.00 71.50 92 THR A O 1
ATOM 737 N N . ILE A 1 93 ? -14.708 1.277 -5.303 1.00 76.38 93 ILE A N 1
ATOM 738 C CA . ILE A 1 93 ? -15.232 -0.079 -5.077 1.00 76.38 93 ILE A CA 1
ATOM 739 C C . ILE A 1 93 ? -16.761 -0.086 -5.060 1.00 76.38 93 ILE A C 1
ATOM 741 O O . ILE A 1 93 ? -17.376 -1.043 -5.515 1.00 76.38 93 ILE A O 1
ATOM 745 N N . ARG A 1 94 ? -17.382 0.977 -4.541 1.00 70.00 94 ARG A N 1
ATOM 746 C CA . ARG A 1 94 ? -18.832 1.046 -4.331 1.00 70.00 94 ARG A CA 1
ATOM 747 C C . ARG A 1 94 ? -19.655 1.123 -5.622 1.00 70.00 94 ARG A C 1
ATOM 749 O O . ARG A 1 94 ? -20.808 0.705 -5.603 1.00 70.00 94 ARG A O 1
ATOM 756 N N . ASP A 1 95 ? -19.071 1.648 -6.699 1.00 59.31 95 ASP A N 1
ATOM 757 C CA . ASP A 1 95 ? -19.741 1.847 -7.991 1.00 59.31 95 ASP A CA 1
ATOM 758 C C . ASP A 1 95 ? -19.424 0.738 -9.028 1.00 59.31 95 ASP A C 1
ATOM 760 O O . ASP A 1 95 ? -19.683 0.929 -10.219 1.00 59.31 95 ASP A O 1
ATOM 764 N N . GLN A 1 96 ? -18.863 -0.406 -8.599 1.00 53.66 96 GLN A N 1
ATOM 765 C CA . GLN A 1 96 ? -18.697 -1.618 -9.427 1.00 53.66 96 GLN A CA 1
ATOM 766 C C . GLN A 1 96 ? -19.886 -2.575 -9.297 1.00 53.66 96 GLN A C 1
ATOM 768 O O . GLN A 1 96 ? -20.256 -3.171 -10.334 1.00 53.66 96 GLN A O 1
#

Foldseek 3Di:
DADPLVVVVPPPDPDPDLLVVLQSVLVVVLCVQLVDDQDSDDPSLVCVQVVNHDVSSVVSCPPPQSVVLSSLSNHNDSVSRDGPVRSCVDPVNVVD

Sequence (96 aa):
KFFFFDFLTLRKSCTISTAADVFSLGMAALELVSDYDMPITGDLWTNIRELKLPTEIVAVLTDITLKQLLFRMIHSDYKIRPSAKDILDSPTIRDQ

pLDDT: mean 73.51, std 14.31, range [38.72, 88.25]